Protein AF-X0TEB2-F1 (afdb_monomer_lite)

pLDDT: mean 87.81, std 12.46, range [48.09, 98.12]

InterPro domains:
  IPR016174 Di-haem cytochrome, transmembrane [SSF81342] (1-134)

Structure (mmCIF, N/CA/C/O backbone):
data_AF-X0TEB2-F1
#
_entry.id   AF-X0TEB2-F1
#
loop_
_atom_site.group_PDB
_atom_site.id
_atom_site.type_symbol
_atom_site.label_atom_id
_atom_site.label_alt_id
_atom_site.label_comp_id
_atom_site.label_asym_id
_atom_site.label_entity_id
_atom_site.label_seq_id
_atom_site.pdbx_PDB_ins_code
_atom_site.Cartn_x
_atom_site.Cartn_y
_atom_site.Cartn_z
_atom_site.occupancy
_atom_site.B_iso_or_equiv
_atom_site.auth_seq_id
_atom_site.auth_comp_id
_atom_site.auth_asym_id
_atom_site.auth_atom_id
_atom_site.pdbx_PDB_model_num
ATOM 1 N N . MET A 1 1 ? -4.907 -9.223 -9.871 1.00 81.00 1 MET A N 1
ATOM 2 C CA . MET A 1 1 ? -4.379 -7.962 -9.300 1.00 81.00 1 MET A CA 1
ATOM 3 C C . MET A 1 1 ? -5.294 -6.777 -9.539 1.00 81.00 1 MET A C 1
ATOM 5 O O . MET A 1 1 ? -5.705 -6.187 -8.555 1.00 81.00 1 MET A O 1
ATOM 9 N N . ALA A 1 2 ? -5.659 -6.456 -10.788 1.00 86.06 2 ALA A N 1
ATOM 10 C CA . ALA A 1 2 ? -6.502 -5.292 -11.097 1.00 86.06 2 ALA A CA 1
ATOM 11 C C . ALA A 1 2 ? -7.823 -5.263 -10.305 1.00 86.06 2 ALA A C 1
ATOM 13 O O . ALA A 1 2 ? -8.138 -4.252 -9.699 1.00 86.06 2 ALA A O 1
ATOM 14 N N . VAL A 1 3 ? -8.535 -6.394 -10.218 1.00 88.88 3 VAL A N 1
ATOM 15 C CA . VAL A 1 3 ? -9.780 -6.503 -9.431 1.00 88.88 3 VAL A CA 1
ATOM 16 C C . VAL A 1 3 ? -9.552 -6.200 -7.947 1.00 88.88 3 VAL A C 1
ATOM 18 O O . VAL A 1 3 ? -10.279 -5.402 -7.370 1.00 88.88 3 VAL A O 1
ATOM 21 N N . ALA A 1 4 ? -8.521 -6.792 -7.334 1.00 89.38 4 ALA A N 1
ATOM 22 C CA . ALA A 1 4 ? -8.188 -6.533 -5.932 1.00 89.38 4 ALA A CA 1
ATOM 23 C C . ALA A 1 4 ? -7.792 -5.067 -5.714 1.00 89.38 4 ALA A C 1
ATOM 25 O O . ALA A 1 4 ? -8.223 -4.453 -4.748 1.00 89.38 4 ALA A O 1
ATOM 26 N N . PHE A 1 5 ? -7.025 -4.485 -6.635 1.00 90.00 5 PHE A N 1
ATOM 27 C CA . PHE A 1 5 ? -6.640 -3.080 -6.582 1.00 90.00 5 PHE A CA 1
ATOM 28 C C . PHE A 1 5 ? -7.846 -2.136 -6.706 1.00 90.00 5 PHE A C 1
ATOM 30 O O . PHE A 1 5 ? -7.986 -1.229 -5.893 1.00 90.00 5 PHE A O 1
ATOM 37 N N . LEU A 1 6 ? -8.757 -2.382 -7.652 1.00 91.94 6 LEU A N 1
ATOM 38 C CA . LEU A 1 6 ? -9.998 -1.612 -7.787 1.00 91.94 6 LEU A CA 1
ATOM 39 C C . LEU A 1 6 ? -10.880 -1.749 -6.542 1.00 91.94 6 LEU A C 1
ATOM 41 O O . LEU A 1 6 ? -11.351 -0.744 -6.022 1.00 91.94 6 LEU A O 1
ATOM 45 N N . ALA A 1 7 ? -11.034 -2.962 -6.005 1.00 93.81 7 ALA A N 1
ATOM 46 C CA . ALA A 1 7 ? -11.769 -3.182 -4.762 1.00 93.81 7 ALA A CA 1
ATOM 47 C C . ALA A 1 7 ? -11.152 -2.404 -3.585 1.00 93.81 7 ALA A C 1
ATOM 49 O O . ALA A 1 7 ? -11.880 -1.789 -2.805 1.00 93.81 7 ALA A O 1
ATOM 50 N N . MET A 1 8 ? -9.819 -2.378 -3.477 1.00 94.81 8 MET A N 1
ATOM 51 C CA . MET A 1 8 ? -9.096 -1.591 -2.472 1.00 94.81 8 MET A CA 1
ATOM 52 C C . MET A 1 8 ? -9.306 -0.091 -2.647 1.00 94.81 8 MET A C 1
ATOM 54 O O . MET A 1 8 ? -9.529 0.607 -1.659 1.00 94.81 8 MET A O 1
ATOM 58 N 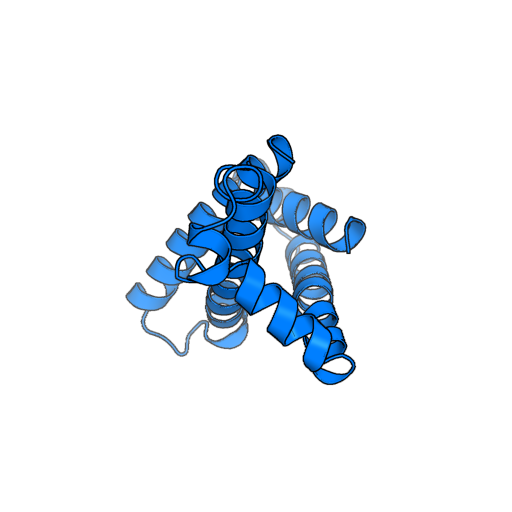N . LEU A 1 9 ? -9.288 0.396 -3.888 1.00 94.25 9 LEU A N 1
ATOM 59 C CA . LEU A 1 9 ? -9.546 1.797 -4.191 1.00 94.25 9 LEU A CA 1
ATOM 60 C C . LEU A 1 9 ? -10.961 2.215 -3.792 1.00 94.25 9 LEU A C 1
ATOM 62 O O . LEU A 1 9 ? -11.138 3.190 -3.064 1.00 94.25 9 LEU A O 1
ATOM 66 N N . THR A 1 10 ? -11.965 1.452 -4.220 1.00 94.12 10 THR A N 1
ATOM 67 C CA . THR A 1 10 ? -13.369 1.749 -3.924 1.00 94.12 10 THR A CA 1
ATOM 68 C C . THR A 1 10 ? -13.646 1.690 -2.426 1.00 94.12 10 THR A C 1
ATOM 70 O O . THR A 1 10 ? -14.233 2.613 -1.867 1.00 94.12 10 THR A O 1
ATOM 73 N N . THR A 1 11 ? -13.196 0.634 -1.746 1.00 95.38 11 THR A N 1
ATOM 74 C CA . THR A 1 11 ? -13.414 0.500 -0.298 1.00 95.38 11 THR A CA 1
ATOM 75 C C . THR A 1 11 ? -12.626 1.531 0.507 1.00 95.38 11 THR A C 1
ATOM 77 O O . THR A 1 11 ? -13.158 2.043 1.489 1.00 95.38 11 THR A O 1
ATOM 80 N N . GLY A 1 12 ? -11.410 1.890 0.083 1.00 93.06 12 GLY A N 1
ATOM 81 C CA . GLY A 1 12 ? -10.629 2.969 0.692 1.00 93.06 12 GLY A CA 1
ATOM 82 C C . GLY A 1 12 ? -11.344 4.317 0.593 1.00 93.06 12 GLY A C 1
ATOM 83 O O . GLY A 1 12 ? -11.485 5.007 1.599 1.00 93.06 12 GLY A O 1
ATOM 84 N N . LEU A 1 13 ? -11.902 4.638 -0.580 1.00 94.12 13 LEU A N 1
ATOM 85 C CA . LEU A 1 13 ? -12.673 5.867 -0.782 1.00 94.12 13 LEU A CA 1
ATOM 86 C C . LEU A 1 13 ? -13.925 5.912 0.108 1.00 94.12 13 LEU A C 1
ATOM 88 O O . LEU A 1 13 ? -14.189 6.924 0.749 1.00 94.12 13 LEU A O 1
ATOM 92 N N . ILE A 1 14 ? -14.664 4.801 0.203 1.00 93.38 14 ILE A N 1
ATOM 93 C CA . ILE A 1 14 ? -15.847 4.693 1.074 1.00 93.38 14 ILE A CA 1
ATOM 94 C C . ILE A 1 14 ? -15.473 4.889 2.549 1.00 93.38 14 ILE A C 1
ATOM 96 O O . ILE A 1 14 ? -16.212 5.538 3.285 1.00 93.38 14 ILE A O 1
ATOM 100 N N . ILE A 1 15 ? -14.345 4.327 2.995 1.00 92.38 15 ILE A N 1
ATOM 101 C CA . ILE A 1 15 ? -13.881 4.450 4.385 1.00 92.38 15 ILE A CA 1
ATOM 102 C C . ILE A 1 15 ? -13.423 5.880 4.695 1.00 92.38 15 ILE A C 1
ATOM 104 O O . ILE A 1 15 ? -13.676 6.362 5.799 1.00 92.38 15 ILE A O 1
ATOM 108 N N . TYR A 1 16 ? -12.765 6.541 3.742 1.00 92.19 16 TYR A N 1
ATOM 109 C CA . TYR A 1 16 ? -12.255 7.901 3.900 1.00 92.19 16 TYR A CA 1
ATOM 110 C C . TYR A 1 16 ? -13.372 8.956 3.890 1.00 92.19 16 TYR A C 1
ATOM 112 O O . TYR A 1 16 ? -13.332 9.908 4.667 1.00 92.19 16 TYR A O 1
ATOM 120 N N . THR A 1 17 ? -14.377 8.811 3.021 1.00 91.75 17 THR A N 1
ATOM 121 C CA . THR A 1 17 ? -15.394 9.845 2.791 1.00 91.75 17 THR A CA 1
ATOM 122 C C . THR A 1 17 ? -16.555 9.761 3.798 1.00 91.75 17 THR A C 1
ATOM 124 O O . THR A 1 17 ? -17.345 8.814 3.746 1.00 91.75 17 THR A O 1
ATOM 127 N N . PRO A 1 18 ? -16.779 10.791 4.644 1.00 87.88 18 PRO A N 1
ATOM 128 C CA . PRO A 1 18 ? -17.838 10.767 5.661 1.00 87.88 18 PRO A CA 1
ATOM 129 C C . PRO A 1 18 ? -19.261 10.618 5.101 1.00 87.88 18 PRO A C 1
ATOM 131 O O . PRO A 1 18 ? -20.124 10.036 5.758 1.00 87.88 18 PRO A O 1
ATOM 134 N N . ALA A 1 19 ? -19.511 11.096 3.875 1.00 90.50 19 ALA A N 1
ATOM 135 C CA . ALA A 1 19 ? -20.807 10.963 3.203 1.00 90.50 19 ALA A CA 1
ATOM 136 C C . ALA A 1 19 ? -21.221 9.496 2.977 1.00 90.50 19 ALA A C 1
ATOM 138 O O . ALA A 1 19 ? -22.409 9.196 2.904 1.00 90.50 19 ALA A O 1
ATOM 139 N N . PHE A 1 20 ? -20.258 8.569 2.930 1.00 87.94 20 PHE A N 1
ATOM 140 C CA . PHE A 1 20 ? -20.512 7.132 2.817 1.00 87.94 20 PHE A CA 1
ATOM 141 C C . PHE A 1 20 ? -20.425 6.405 4.164 1.00 87.94 20 PHE A C 1
ATOM 143 O O . PHE A 1 20 ? -20.325 5.178 4.201 1.00 87.94 20 PHE A O 1
ATOM 150 N N . SER A 1 21 ? -20.497 7.133 5.284 1.00 81.62 21 SER A N 1
ATOM 151 C CA . SER A 1 21 ? -20.396 6.568 6.636 1.00 81.62 21 SER A CA 1
ATOM 152 C C . SER A 1 21 ? -21.388 5.434 6.895 1.00 81.62 21 SER A C 1
ATOM 154 O O . SER A 1 21 ? -21.010 4.470 7.549 1.00 81.62 21 SER A O 1
ATOM 156 N N . ALA A 1 22 ? -22.595 5.475 6.320 1.00 84.25 22 ALA A N 1
ATOM 157 C CA . ALA A 1 22 ? -23.564 4.379 6.392 1.00 84.25 22 ALA A CA 1
ATOM 158 C C . ALA A 1 22 ? -23.044 3.081 5.744 1.00 84.25 22 ALA A C 1
ATOM 160 O O . ALA A 1 22 ? -23.182 2.010 6.324 1.00 84.25 22 ALA A O 1
ATOM 161 N N . LEU A 1 23 ? -22.379 3.175 4.587 1.00 80.19 23 LEU A N 1
ATOM 162 C CA . LEU A 1 23 ? -21.760 2.038 3.891 1.00 80.19 23 LEU A CA 1
ATOM 163 C C . LEU A 1 23 ? -20.458 1.582 4.570 1.00 80.19 23 LEU A C 1
ATOM 165 O O . LEU A 1 23 ? -20.079 0.412 4.499 1.00 80.19 23 LEU A O 1
ATOM 169 N N . ALA A 1 24 ? -19.751 2.497 5.233 1.00 79.06 24 ALA A N 1
ATOM 170 C CA . ALA A 1 24 ? -18.587 2.170 6.054 1.00 79.06 24 ALA A CA 1
ATOM 171 C C . ALA A 1 24 ? -18.986 1.546 7.410 1.00 79.06 24 ALA A C 1
ATOM 173 O O . ALA A 1 24 ? -18.226 0.757 7.990 1.00 79.06 24 ALA A O 1
ATOM 174 N N . SER A 1 25 ? -20.173 1.892 7.918 1.00 70.31 25 SER A N 1
ATOM 175 C CA . SER A 1 25 ? -20.780 1.343 9.127 1.00 70.31 25 SER A CA 1
ATOM 176 C C . SER A 1 25 ? -21.362 -0.040 8.834 1.00 70.31 25 SER A C 1
ATOM 178 O O . SER A 1 25 ? -21.945 -0.270 7.785 1.00 70.31 25 SER A O 1
ATOM 180 N N . GLY A 1 26 ? -21.143 -1.006 9.724 1.00 68.75 26 GLY A N 1
ATOM 181 C CA . GLY A 1 26 ? -21.567 -2.397 9.500 1.00 68.75 26 GLY A CA 1
ATOM 182 C C . GLY A 1 26 ? -20.445 -3.360 9.102 1.00 68.75 26 GLY A C 1
ATOM 183 O O . GLY A 1 26 ? -20.698 -4.532 8.856 1.00 68.75 26 GLY A O 1
A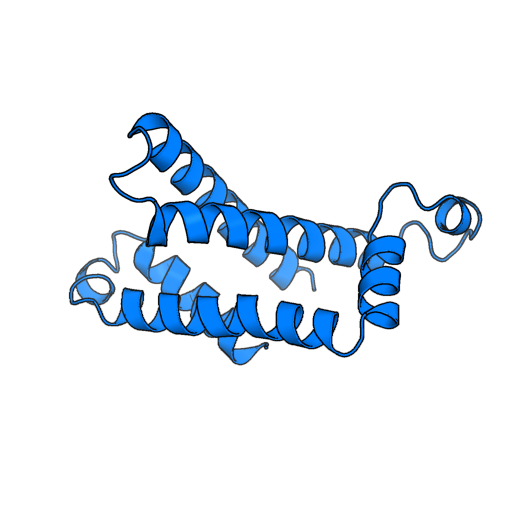TOM 184 N N . GLY A 1 27 ? -19.186 -2.908 9.078 1.00 78.88 27 GLY A N 1
ATOM 185 C CA . GLY A 1 27 ? -18.007 -3.786 9.052 1.00 78.88 27 GLY A CA 1
ATOM 186 C C . GLY A 1 27 ? -17.688 -4.447 7.706 1.00 78.88 27 GLY A C 1
ATOM 187 O O . GLY A 1 27 ? -16.512 -4.699 7.448 1.00 78.88 27 GLY A O 1
ATOM 188 N N . TRP A 1 28 ? -18.670 -4.644 6.822 1.00 88.62 28 TRP A N 1
ATOM 189 C CA . TRP A 1 28 ? -18.497 -5.280 5.511 1.00 88.62 28 TRP A CA 1
ATOM 190 C C . TRP A 1 28 ? -17.480 -4.566 4.621 1.00 88.62 28 TRP A C 1
ATOM 192 O O . TRP A 1 28 ? -16.551 -5.207 4.138 1.00 88.62 28 TRP A O 1
ATOM 202 N N . THR A 1 29 ? -17.565 -3.24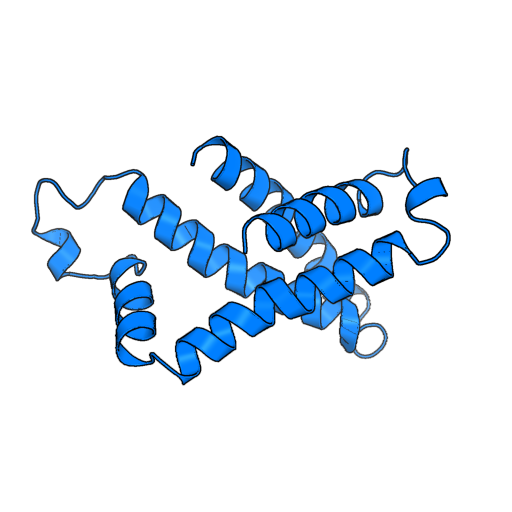1 4.475 1.00 92.31 29 THR A N 1
ATOM 203 C CA . THR A 1 29 ? -16.586 -2.470 3.685 1.00 92.31 29 THR A CA 1
ATOM 204 C C . THR A 1 29 ? -15.165 -2.645 4.222 1.00 92.31 29 THR A C 1
ATOM 206 O O . THR A 1 29 ? -14.228 -2.858 3.455 1.00 92.31 29 THR A O 1
ATOM 209 N N . ARG A 1 30 ? -14.993 -2.642 5.551 1.00 91.44 30 ARG A N 1
ATOM 210 C CA . ARG A 1 30 ? -13.686 -2.875 6.189 1.00 91.44 30 ARG A CA 1
ATOM 211 C C . ARG A 1 30 ? -13.210 -4.316 6.017 1.00 91.44 30 ARG A C 1
ATOM 213 O O . ARG A 1 30 ? -12.013 -4.534 5.858 1.00 91.44 30 ARG A O 1
ATOM 220 N N . LEU A 1 31 ? -14.114 -5.294 6.046 1.00 93.12 31 LEU A N 1
ATOM 221 C CA . LEU A 1 31 ? -13.794 -6.699 5.796 1.00 93.12 31 LEU A CA 1
ATOM 222 C C . LEU A 1 31 ? -13.316 -6.899 4.355 1.00 93.12 31 LEU A C 1
ATOM 224 O O . LEU A 1 31 ? -12.251 -7.474 4.146 1.00 93.12 31 LEU A O 1
ATOM 228 N N . VAL A 1 32 ? -14.052 -6.365 3.377 1.00 94.69 32 VAL A N 1
ATOM 229 C CA . VAL A 1 32 ? -13.674 -6.422 1.959 1.00 94.69 32 VAL A CA 1
ATOM 230 C C . VAL A 1 32 ? -12.332 -5.727 1.732 1.00 94.69 32 VAL A C 1
ATOM 232 O O . VAL A 1 32 ? -11.467 -6.295 1.070 1.00 94.69 32 VAL A O 1
ATOM 235 N N . HIS A 1 33 ? -12.107 -4.559 2.343 1.00 96.00 33 HIS A N 1
ATOM 236 C CA . HIS A 1 33 ? -10.820 -3.864 2.278 1.00 96.00 33 HIS A CA 1
ATOM 237 C C . HIS A 1 33 ? -9.675 -4.717 2.849 1.00 96.00 33 HIS A C 1
ATOM 239 O O . HIS A 1 33 ? -8.610 -4.829 2.257 1.00 96.00 33 HIS A O 1
ATOM 245 N N . ARG A 1 34 ? -9.880 -5.403 3.976 1.00 95.19 34 ARG A N 1
ATOM 246 C CA . ARG A 1 34 ? -8.859 -6.296 4.553 1.00 95.19 34 ARG A CA 1
ATOM 247 C C . ARG A 1 34 ? -8.556 -7.496 3.659 1.00 95.19 34 ARG A C 1
ATOM 249 O O . ARG A 1 34 ? -7.388 -7.816 3.454 1.00 95.19 34 ARG A O 1
ATOM 256 N N . ILE A 1 35 ? -9.582 -8.139 3.102 1.00 95.69 35 ILE A N 1
ATOM 257 C CA . ILE A 1 35 ? -9.409 -9.259 2.162 1.00 95.69 35 ILE A CA 1
ATOM 258 C C . ILE A 1 35 ? -8.651 -8.781 0.918 1.00 95.69 35 ILE A C 1
ATOM 260 O O . ILE A 1 35 ? -7.678 -9.413 0.500 1.00 95.69 35 ILE A O 1
ATOM 264 N N . GLY A 1 36 ? -9.046 -7.630 0.369 1.00 96.00 36 GLY A N 1
ATOM 265 C CA . GLY A 1 36 ? -8.350 -6.984 -0.737 1.00 96.00 36 GLY A CA 1
ATOM 266 C C . GLY A 1 36 ? -6.886 -6.696 -0.404 1.00 96.00 36 GLY A C 1
ATOM 267 O O . GLY A 1 36 ? -6.020 -7.003 -1.220 1.00 96.00 36 GLY A O 1
ATOM 268 N N . ALA A 1 37 ? -6.592 -6.206 0.804 1.00 96.19 37 ALA A N 1
ATOM 269 C CA . ALA A 1 37 ? -5.234 -5.922 1.259 1.00 96.19 37 ALA A CA 1
ATOM 270 C C . ALA A 1 37 ? -4.386 -7.196 1.330 1.00 96.19 37 ALA A C 1
ATOM 272 O O . ALA A 1 37 ? -3.260 -7.202 0.838 1.00 96.19 37 ALA A O 1
ATOM 273 N N . VAL A 1 38 ? -4.927 -8.294 1.870 1.00 96.44 38 VAL A N 1
ATOM 274 C CA . VAL A 1 38 ? -4.225 -9.588 1.923 1.00 96.44 38 VAL A CA 1
ATOM 275 C C . VAL A 1 38 ? -3.901 -10.092 0.520 1.00 96.44 38 VAL A C 1
ATOM 277 O O . VAL A 1 38 ? -2.779 -10.529 0.281 1.00 96.44 38 VAL A O 1
ATOM 280 N N . ILE A 1 39 ? -4.833 -9.999 -0.430 1.00 95.81 39 ILE A N 1
ATOM 281 C CA . ILE A 1 39 ? -4.588 -10.424 -1.817 1.00 95.81 39 ILE A CA 1
ATOM 282 C C . ILE A 1 39 ? -3.558 -9.507 -2.486 1.00 95.81 39 ILE A C 1
ATOM 284 O O . ILE A 1 39 ? -2.615 -9.992 -3.121 1.00 95.81 39 ILE A O 1
ATOM 288 N N . LEU A 1 40 ? -3.731 -8.190 -2.343 1.00 93.94 40 LEU A N 1
ATOM 289 C CA . LEU A 1 40 ? -2.899 -7.176 -2.984 1.00 93.94 40 LEU A CA 1
ATOM 290 C C . LEU A 1 40 ? -1.461 -7.210 -2.458 1.00 93.94 40 LEU A C 1
ATOM 292 O O . LEU A 1 40 ? -0.543 -7.050 -3.254 1.00 93.94 40 LEU A O 1
ATOM 296 N N . ILE A 1 41 ? -1.267 -7.461 -1.159 1.00 95.00 41 ILE A N 1
ATOM 297 C CA . ILE A 1 41 ? 0.051 -7.552 -0.515 1.00 95.00 41 ILE A CA 1
ATOM 298 C C . ILE A 1 41 ? 0.644 -8.964 -0.633 1.00 95.00 41 ILE A C 1
ATOM 300 O O . ILE A 1 41 ? 1.835 -9.146 -0.883 1.00 95.00 41 ILE A O 1
ATOM 304 N N . GLY A 1 42 ? -0.177 -9.993 -0.451 1.00 94.62 42 GLY A N 1
ATOM 305 C CA . GLY A 1 42 ? 0.273 -11.381 -0.439 1.00 94.62 42 GLY A CA 1
ATOM 306 C C . GLY A 1 42 ? 0.752 -11.845 -1.809 1.00 94.62 42 GLY A C 1
ATOM 307 O O . GLY A 1 42 ? 1.798 -12.482 -1.916 1.00 94.62 42 GLY A O 1
ATOM 308 N N . THR A 1 43 ? 0.044 -11.483 -2.879 1.00 94.19 43 THR A N 1
ATOM 309 C CA . THR A 1 43 ? 0.358 -12.002 -4.217 1.00 94.19 43 THR A CA 1
ATOM 310 C C . THR A 1 43 ? 1.735 -11.542 -4.739 1.00 94.19 43 THR A C 1
ATOM 312 O O . THR A 1 43 ? 2.484 -12.399 -5.212 1.00 94.19 43 THR A O 1
ATOM 315 N N . PRO A 1 44 ? 2.162 -10.260 -4.635 1.00 92.25 44 PRO A N 1
ATOM 316 C CA . PRO A 1 44 ? 3.509 -9.849 -5.037 1.00 92.25 44 PRO A CA 1
ATOM 317 C C . PRO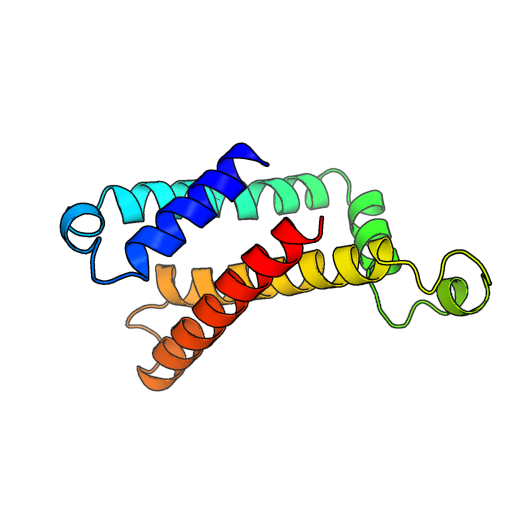 A 1 44 ? 4.596 -10.452 -4.146 1.00 92.25 44 PRO A C 1
ATOM 319 O O . PRO A 1 44 ? 5.677 -10.756 -4.645 1.00 92.25 44 PRO A O 1
ATOM 322 N N . ILE A 1 45 ? 4.318 -10.661 -2.853 1.00 94.25 45 ILE A N 1
ATOM 323 C CA . ILE A 1 45 ? 5.249 -11.332 -1.933 1.00 94.25 45 ILE A CA 1
ATOM 324 C C . ILE A 1 45 ? 5.460 -12.782 -2.371 1.00 94.25 45 ILE A C 1
ATOM 326 O O . ILE A 1 45 ? 6.600 -13.193 -2.576 1.00 94.25 45 ILE A O 1
ATOM 330 N N . VAL A 1 46 ? 4.383 -13.541 -2.588 1.00 95.75 46 VAL A N 1
ATOM 331 C CA . VAL A 1 46 ? 4.458 -14.927 -3.076 1.00 95.75 46 VAL A CA 1
ATOM 332 C C . VAL A 1 46 ? 5.183 -14.983 -4.421 1.00 95.75 46 VAL A C 1
ATOM 334 O O . VAL A 1 46 ? 6.104 -15.781 -4.591 1.00 95.75 46 VAL A O 1
ATOM 337 N N . TYR A 1 47 ? 4.851 -14.082 -5.350 1.00 93.88 47 TYR A N 1
ATOM 338 C CA . TYR A 1 47 ? 5.550 -13.987 -6.630 1.00 93.88 47 TYR A CA 1
ATOM 339 C C . TYR A 1 47 ? 7.049 -13.713 -6.454 1.00 93.88 47 TYR A C 1
ATOM 341 O O . TYR A 1 47 ? 7.868 -14.354 -7.112 1.00 93.88 47 TYR A O 1
ATOM 349 N N . ALA A 1 48 ? 7.429 -12.804 -5.555 1.00 93.75 48 ALA A N 1
ATOM 350 C CA . ALA A 1 48 ? 8.827 -12.500 -5.274 1.00 93.75 48 ALA A CA 1
ATOM 351 C C . ALA A 1 48 ? 9.571 -13.671 -4.619 1.00 93.75 48 ALA A C 1
ATOM 353 O O . ALA A 1 48 ? 10.772 -13.822 -4.848 1.00 93.75 48 ALA A O 1
ATOM 354 N N . LEU A 1 49 ? 8.883 -14.513 -3.842 1.00 95.94 49 LEU A N 1
ATOM 355 C CA . LEU A 1 49 ? 9.461 -15.717 -3.245 1.00 95.94 49 LEU A CA 1
ATOM 356 C C . LEU A 1 49 ? 9.725 -16.813 -4.282 1.00 95.94 49 LEU A C 1
ATOM 358 O O . LEU A 1 49 ? 10.780 -17.445 -4.203 1.00 95.94 49 LEU A O 1
ATOM 362 N N . ILE A 1 50 ? 8.814 -16.994 -5.245 1.00 97.75 50 ILE A N 1
ATOM 363 C CA . ILE A 1 50 ? 8.937 -17.967 -6.343 1.00 97.75 50 ILE A CA 1
ATOM 364 C C . ILE A 1 50 ? 9.961 -17.478 -7.380 1.00 97.75 50 ILE A C 1
ATOM 366 O O . ILE A 1 50 ? 10.903 -18.186 -7.722 1.00 97.75 50 ILE A O 1
ATOM 370 N N . ASN A 1 51 ? 9.827 -16.231 -7.837 1.00 96.50 51 ASN A N 1
ATOM 371 C CA . ASN A 1 51 ? 10.611 -15.641 -8.926 1.00 96.50 51 ASN A CA 1
ATOM 372 C C . ASN A 1 51 ? 11.563 -14.550 -8.419 1.00 96.50 51 ASN A C 1
ATOM 374 O O . ASN A 1 51 ? 11.534 -13.395 -8.863 1.00 96.50 51 ASN A O 1
ATOM 378 N N . ARG A 1 52 ? 12.450 -14.921 -7.488 1.00 93.81 52 ARG A N 1
ATOM 379 C CA . ARG A 1 52 ? 13.374 -13.987 -6.812 1.00 93.81 52 ARG A CA 1
ATOM 380 C C . ARG A 1 52 ? 14.237 -13.179 -7.774 1.00 93.81 52 ARG A C 1
ATOM 382 O O . ARG A 1 52 ? 14.487 -12.001 -7.524 1.00 93.81 52 ARG A O 1
ATOM 389 N N . HIS A 1 53 ? 14.704 -13.799 -8.859 1.00 94.06 53 HIS A N 1
ATOM 390 C CA . HIS A 1 53 ? 15.519 -13.119 -9.866 1.00 94.06 53 HIS A CA 1
ATOM 391 C C . HIS A 1 53 ? 14.742 -11.966 -10.514 1.00 94.06 53 HIS A C 1
ATOM 393 O O . HIS A 1 53 ? 15.180 -10.817 -10.462 1.00 94.06 53 HIS A O 1
ATOM 399 N N . THR A 1 54 ? 13.551 -12.257 -11.037 1.00 91.00 54 THR A N 1
ATOM 400 C CA . THR A 1 54 ? 12.681 -11.282 -11.704 1.00 91.00 54 THR A CA 1
ATOM 401 C C . THR A 1 54 ? 12.237 -10.174 -10.755 1.00 91.00 54 THR A C 1
ATOM 403 O O . THR A 1 54 ? 12.265 -9.002 -11.123 1.00 91.00 54 THR A O 1
ATOM 406 N N . ALA A 1 55 ? 11.899 -10.508 -9.507 1.00 90.88 55 ALA A N 1
ATOM 407 C CA . ALA A 1 55 ? 11.545 -9.508 -8.500 1.00 90.88 55 ALA A CA 1
ATOM 408 C C . ALA A 1 55 ? 12.719 -8.568 -8.173 1.00 90.88 55 ALA A C 1
ATOM 410 O O . ALA A 1 55 ? 12.554 -7.349 -8.125 1.00 90.88 55 ALA A O 1
ATOM 411 N N . ARG A 1 56 ? 13.938 -9.103 -8.016 1.00 88.94 56 ARG A N 1
ATOM 412 C CA . ARG A 1 56 ? 15.143 -8.277 -7.825 1.00 88.94 56 ARG A CA 1
ATOM 413 C C . ARG A 1 56 ? 15.434 -7.410 -9.045 1.00 88.94 56 ARG A C 1
ATOM 415 O O . ARG A 1 56 ? 15.840 -6.261 -8.885 1.00 88.94 56 ARG A O 1
ATOM 422 N N . GLN A 1 57 ? 15.241 -7.944 -10.248 1.00 89.25 57 GLN A N 1
ATOM 423 C CA . GLN A 1 57 ? 15.408 -7.188 -11.483 1.00 89.25 57 GLN A CA 1
ATOM 424 C C . GLN A 1 57 ? 14.400 -6.032 -11.565 1.00 89.25 57 GLN A C 1
ATOM 426 O O . GLN A 1 57 ? 14.809 -4.902 -11.821 1.00 89.25 57 GLN A O 1
ATOM 431 N N . TRP A 1 58 ? 13.127 -6.271 -11.232 1.00 88.25 58 TRP A N 1
ATOM 432 C CA . TRP A 1 58 ? 12.102 -5.226 -11.145 1.00 88.25 58 TRP A CA 1
ATOM 433 C C . TRP A 1 58 ? 12.524 -4.082 -10.218 1.00 88.25 58 TRP A C 1
ATOM 435 O O . TRP A 1 58 ? 12.456 -2.918 -10.610 1.00 88.25 58 TRP A O 1
ATOM 445 N N . LEU A 1 59 ? 13.008 -4.404 -9.013 1.00 87.12 59 LEU A N 1
ATOM 446 C CA . LEU A 1 59 ? 13.467 -3.401 -8.046 1.00 87.12 59 LEU A CA 1
ATOM 447 C C . LEU A 1 59 ? 14.691 -2.625 -8.553 1.00 87.12 59 LEU A C 1
ATOM 449 O O . LEU A 1 59 ? 14.753 -1.407 -8.396 1.00 87.12 59 LEU A O 1
ATOM 453 N N . LYS A 1 60 ? 15.646 -3.297 -9.208 1.00 84.12 60 LYS A N 1
ATOM 454 C CA . LYS A 1 60 ? 16.815 -2.642 -9.824 1.00 84.12 60 LYS A CA 1
ATOM 455 C C . LYS A 1 60 ? 16.429 -1.704 -10.970 1.00 84.12 60 LYS A C 1
ATOM 457 O O . LYS A 1 60 ? 17.078 -0.679 -11.162 1.00 84.12 60 LYS A O 1
ATOM 462 N N . GLU A 1 61 ? 15.409 -2.057 -11.743 1.00 82.12 61 GLU A N 1
ATOM 463 C CA . GLU A 1 61 ? 14.879 -1.220 -12.825 1.00 82.12 61 GLU A CA 1
ATOM 464 C C . GLU A 1 61 ? 14.057 -0.039 -12.292 1.00 82.12 61 GLU A C 1
ATOM 466 O O . GLU A 1 61 ? 14.088 1.043 -12.876 1.00 82.12 61 GLU A O 1
ATOM 471 N N . ALA A 1 62 ? 13.353 -0.228 -11.174 1.00 82.88 62 ALA A N 1
ATOM 472 C CA . ALA A 1 62 ? 12.622 0.831 -10.487 1.00 82.88 62 ALA A CA 1
ATOM 473 C C . ALA A 1 62 ? 13.561 1.825 -9.775 1.00 82.88 62 ALA A C 1
ATOM 475 O O . ALA A 1 62 ? 13.222 2.997 -9.644 1.00 82.88 62 ALA A O 1
ATOM 476 N N . ALA A 1 63 ? 14.740 1.388 -9.319 1.00 79.94 63 ALA A N 1
ATOM 477 C CA . ALA A 1 63 ? 15.651 2.206 -8.521 1.00 79.94 63 ALA A CA 1
ATOM 478 C C . ALA A 1 63 ? 16.143 3.480 -9.244 1.00 79.94 63 ALA A C 1
ATOM 480 O O . ALA A 1 63 ? 16.571 3.464 -10.404 1.00 79.94 63 ALA A O 1
ATOM 481 N N . ILE A 1 64 ? 16.161 4.598 -8.510 1.00 67.44 64 ILE A N 1
ATOM 482 C CA . ILE A 1 64 ? 16.618 5.903 -9.019 1.00 67.44 64 ILE A CA 1
ATOM 483 C C . ILE A 1 64 ? 18.122 5.875 -9.363 1.00 67.44 64 ILE A C 1
ATOM 485 O O . ILE A 1 64 ? 18.527 6.452 -10.368 1.00 67.44 64 ILE A O 1
ATOM 489 N N . TRP A 1 65 ? 18.940 5.126 -8.614 1.00 62.34 65 TRP A N 1
ATOM 490 C CA . TRP A 1 65 ? 20.409 5.100 -8.751 1.00 62.34 65 TRP A CA 1
ATOM 491 C C . TRP A 1 65 ? 20.987 4.056 -9.721 1.00 62.34 65 TRP A C 1
ATOM 493 O O . TRP A 1 65 ? 22.171 3.718 -9.648 1.00 62.34 65 TRP A O 1
ATOM 503 N N . ASN A 1 66 ? 20.200 3.519 -10.654 1.00 63.81 66 ASN A N 1
ATOM 504 C CA . ASN A 1 66 ? 20.738 2.556 -11.613 1.00 63.81 66 ASN A CA 1
ATOM 505 C C . ASN A 1 66 ? 21.635 3.253 -12.660 1.00 63.81 66 ASN A C 1
ATOM 507 O O . ASN A 1 66 ? 21.144 3.790 -13.648 1.00 63.81 66 ASN A O 1
ATOM 511 N N . LYS A 1 67 ? 22.963 3.211 -12.455 1.00 59.19 67 LYS A N 1
ATOM 512 C CA . LYS A 1 67 ? 23.985 3.829 -13.329 1.00 59.19 67 LYS A CA 1
ATOM 513 C C . LYS A 1 67 ? 23.925 3.353 -14.787 1.00 59.19 67 LYS A C 1
ATOM 515 O O . LYS A 1 67 ? 24.225 4.126 -15.689 1.00 59.19 67 LYS A O 1
ATOM 520 N N . LYS A 1 68 ? 23.506 2.108 -15.050 1.00 57.91 68 LYS A N 1
ATOM 521 C CA . LYS A 1 68 ? 23.321 1.599 -16.428 1.00 57.91 68 LYS A CA 1
ATOM 522 C C . LYS A 1 68 ? 22.119 2.253 -17.103 1.00 57.91 68 LYS A C 1
ATOM 524 O O . LYS A 1 68 ? 22.159 2.586 -18.281 1.00 57.91 68 LYS A O 1
ATOM 529 N N . ALA A 1 69 ? 21.094 2.529 -16.308 1.00 53.69 69 ALA A N 1
ATOM 530 C CA . ALA A 1 69 ? 20.000 3.404 -16.666 1.00 53.69 69 ALA A CA 1
ATOM 531 C C . ALA A 1 69 ? 20.341 4.875 -16.392 1.00 53.69 69 ALA A C 1
ATOM 533 O O . ALA A 1 69 ? 19.418 5.603 -16.085 1.00 53.69 69 ALA A O 1
ATOM 534 N N . ALA A 1 70 ? 21.604 5.324 -16.490 1.00 53.50 70 ALA A N 1
ATOM 535 C CA . ALA A 1 70 ? 21.991 6.739 -16.662 1.00 53.50 70 ALA A CA 1
ATOM 536 C C . ALA A 1 70 ? 22.611 7.034 -18.048 1.00 53.50 70 ALA A C 1
ATOM 538 O O . ALA A 1 70 ? 22.653 8.182 -18.470 1.00 53.50 70 ALA A O 1
ATOM 539 N N . VAL A 1 71 ? 23.023 5.987 -18.777 1.00 54.59 71 VAL A N 1
ATOM 540 C CA . VAL A 1 71 ? 23.816 6.084 -20.017 1.00 54.59 71 VAL A CA 1
ATOM 541 C C . VAL A 1 71 ? 22.982 5.839 -21.288 1.00 54.59 71 VAL A C 1
ATOM 543 O O . VAL A 1 71 ? 23.441 6.131 -22.383 1.00 54.59 71 VAL A O 1
ATOM 546 N N . ALA A 1 72 ? 21.746 5.336 -21.184 1.00 54.28 72 ALA A N 1
ATOM 547 C CA . ALA A 1 72 ? 20.892 5.056 -22.346 1.00 54.28 72 ALA A CA 1
ATOM 548 C C . ALA A 1 72 ? 20.032 6.284 -22.740 1.00 54.28 72 ALA A C 1
ATOM 550 O O . ALA A 1 72 ? 19.020 6.538 -22.082 1.00 54.28 72 ALA A O 1
ATOM 551 N N . PRO A 1 73 ? 20.345 7.019 -23.826 1.00 50.00 73 PRO A N 1
ATOM 552 C CA . PRO A 1 73 ? 19.714 8.308 -24.149 1.00 50.00 73 PRO A CA 1
ATOM 553 C C . PRO A 1 73 ? 18.197 8.246 -24.418 1.00 50.00 73 PRO A C 1
ATOM 555 O O . PRO A 1 73 ? 17.538 9.278 -24.396 1.00 50.00 73 PRO A O 1
ATOM 558 N N . TYR A 1 74 ? 17.615 7.052 -24.601 1.00 50.22 74 TYR A N 1
ATOM 559 C CA . TYR A 1 74 ? 16.192 6.867 -24.929 1.00 50.22 74 TYR A CA 1
ATOM 560 C C . TYR A 1 74 ? 15.346 6.186 -23.830 1.00 50.22 74 TYR A C 1
ATOM 562 O O . TYR A 1 74 ? 14.119 6.239 -23.860 1.00 50.22 74 TYR A O 1
ATOM 570 N N . VAL A 1 75 ? 15.966 5.553 -22.826 1.00 51.59 75 VAL A N 1
ATOM 571 C CA . VAL A 1 75 ? 15.255 4.698 -21.837 1.00 51.59 75 VAL A CA 1
ATOM 572 C C . VAL A 1 75 ? 15.036 5.421 -20.498 1.00 51.59 75 VAL A C 1
ATOM 574 O O . VAL A 1 75 ? 14.297 4.971 -19.623 1.00 51.59 75 VAL A O 1
ATOM 577 N N . LEU A 1 76 ? 15.657 6.587 -20.339 1.00 48.09 76 LEU A N 1
ATOM 578 C CA . LEU A 1 76 ? 15.979 7.153 -19.035 1.00 48.09 76 LEU A CA 1
ATOM 579 C C . LEU A 1 76 ? 14.996 8.171 -18.471 1.00 48.09 76 LEU A C 1
ATOM 581 O O . LEU A 1 76 ? 14.895 8.291 -17.250 1.00 48.09 76 LEU A O 1
ATOM 585 N N . ASN A 1 77 ? 14.265 8.862 -19.345 1.00 58.31 77 ASN A N 1
ATOM 586 C CA . ASN A 1 77 ? 13.303 9.901 -18.981 1.00 58.31 77 ASN A CA 1
ATOM 587 C C . ASN A 1 77 ? 11.853 9.503 -19.299 1.00 58.31 77 ASN A C 1
ATOM 589 O O . ASN A 1 77 ? 10.985 10.352 -19.475 1.00 58.31 77 ASN A O 1
ATOM 593 N N . THR A 1 78 ? 11.571 8.205 -19.415 1.00 72.38 78 THR A N 1
ATOM 594 C CA . THR A 1 78 ? 10.218 7.753 -19.734 1.00 72.38 78 THR A CA 1
ATOM 595 C C . THR A 1 78 ? 9.355 7.728 -18.480 1.00 72.38 78 THR A C 1
ATOM 597 O O . THR A 1 78 ? 9.764 7.258 -17.412 1.00 72.38 78 THR A O 1
ATOM 600 N N . TRP A 1 79 ? 8.118 8.199 -18.634 1.00 78.25 79 TRP A N 1
ATOM 601 C CA . TRP A 1 79 ? 7.048 8.056 -17.649 1.00 78.25 79 TRP A CA 1
ATOM 602 C C . TRP A 1 79 ? 6.991 6.633 -17.068 1.00 78.25 79 TRP A C 1
ATOM 604 O O . TRP A 1 79 ? 6.904 6.474 -15.857 1.00 78.25 79 TRP A O 1
ATOM 614 N N . LYS A 1 80 ? 7.211 5.602 -17.901 1.00 80.81 80 LYS A N 1
ATOM 615 C CA . LYS A 1 80 ? 7.273 4.183 -17.507 1.00 80.81 80 LYS A CA 1
ATOM 616 C C . LYS A 1 80 ? 8.210 3.897 -16.327 1.00 80.81 80 LYS A C 1
ATOM 618 O O . LYS A 1 80 ? 7.827 3.155 -15.426 1.00 80.81 80 LYS A O 1
ATOM 623 N N . ARG A 1 81 ? 9.418 4.473 -16.288 1.00 79.81 81 ARG A N 1
ATOM 624 C CA . ARG A 1 81 ? 10.363 4.249 -15.176 1.00 79.81 81 ARG A CA 1
ATOM 625 C C . ARG A 1 81 ? 9.917 4.966 -13.903 1.00 79.81 81 ARG A C 1
ATOM 627 O O . ARG A 1 81 ? 9.941 4.361 -12.833 1.00 79.81 81 ARG A O 1
ATOM 634 N N . ARG A 1 82 ? 9.486 6.228 -14.017 1.00 84.00 82 ARG A N 1
ATOM 635 C CA . ARG A 1 82 ? 8.963 7.008 -12.877 1.00 84.00 82 ARG A CA 1
ATOM 636 C C . ARG A 1 82 ? 7.740 6.321 -12.280 1.00 84.00 82 ARG A C 1
ATOM 638 O O . ARG A 1 82 ? 7.684 6.105 -11.079 1.00 84.00 82 ARG A O 1
ATOM 645 N N . HIS A 1 83 ? 6.826 5.885 -13.133 1.00 87.62 83 HIS A N 1
ATOM 646 C CA . HIS A 1 83 ? 5.642 5.127 -12.770 1.00 87.62 83 HIS A CA 1
ATOM 647 C C . HIS A 1 83 ? 5.999 3.812 -12.052 1.00 87.62 83 HIS A C 1
ATOM 649 O O . HIS A 1 83 ? 5.481 3.536 -10.974 1.00 87.62 83 HIS A O 1
ATOM 655 N N . LYS A 1 84 ? 6.966 3.042 -12.577 1.00 88.56 84 LYS A N 1
ATOM 656 C CA . LYS A 1 84 ? 7.470 1.812 -11.936 1.00 88.56 84 LYS A CA 1
ATOM 657 C C . LYS A 1 84 ? 8.043 2.066 -10.538 1.00 88.56 84 LYS A C 1
ATOM 659 O O . LYS A 1 84 ? 7.787 1.290 -9.615 1.00 88.56 84 LYS A O 1
ATOM 664 N N . PHE A 1 85 ? 8.804 3.149 -10.379 1.00 89.06 85 PHE A N 1
ATOM 665 C CA . PHE A 1 85 ? 9.326 3.587 -9.086 1.00 89.06 85 PHE A CA 1
ATOM 666 C C . PHE A 1 85 ? 8.201 3.973 -8.118 1.00 89.06 85 PHE A C 1
ATOM 668 O O . PHE A 1 85 ? 8.154 3.441 -7.009 1.00 89.06 85 PHE A O 1
ATOM 675 N N . LEU A 1 86 ? 7.272 4.830 -8.556 1.00 91.56 86 LEU A N 1
ATOM 676 C CA . LEU A 1 86 ? 6.143 5.306 -7.753 1.00 91.56 86 LEU A CA 1
ATOM 677 C C . LEU A 1 86 ? 5.264 4.151 -7.270 1.00 91.56 86 LEU A C 1
ATOM 679 O O . LEU A 1 86 ? 4.950 4.096 -6.086 1.00 91.56 86 LEU A O 1
ATOM 683 N N . ILE A 1 87 ? 4.937 3.191 -8.142 1.00 91.62 87 ILE A N 1
ATOM 684 C CA . ILE A 1 87 ? 4.189 1.991 -7.745 1.00 91.62 87 ILE A CA 1
ATOM 685 C C . ILE A 1 87 ? 4.972 1.173 -6.721 1.00 91.62 87 ILE A C 1
ATOM 687 O O . ILE A 1 87 ? 4.396 0.737 -5.731 1.00 91.62 87 ILE A O 1
ATOM 691 N N . SER A 1 88 ? 6.272 0.957 -6.934 1.00 92.19 88 SER A N 1
ATOM 692 C CA . SER A 1 88 ? 7.069 0.100 -6.046 1.00 92.19 88 SER A CA 1
ATOM 693 C C . SER A 1 88 ? 7.199 0.703 -4.644 1.00 92.19 88 SER A C 1
ATOM 695 O O . SER A 1 88 ? 7.002 0.004 -3.653 1.00 92.19 88 SER A O 1
ATOM 697 N N . VAL A 1 89 ? 7.491 2.003 -4.551 1.00 93.25 89 VAL A N 1
ATOM 698 C CA . VAL A 1 89 ? 7.588 2.712 -3.266 1.00 93.25 89 VAL A CA 1
ATOM 699 C C . VAL A 1 89 ? 6.212 2.871 -2.625 1.00 93.25 89 VAL A C 1
ATOM 701 O O . VAL A 1 89 ? 6.050 2.549 -1.450 1.00 93.25 89 VAL A O 1
ATOM 704 N N . GLY A 1 90 ? 5.212 3.306 -3.395 1.00 94.69 90 GLY A N 1
ATOM 705 C CA . GLY A 1 90 ? 3.843 3.484 -2.916 1.00 94.69 90 GLY A CA 1
ATOM 706 C C . GLY A 1 90 ? 3.251 2.190 -2.366 1.00 94.69 90 GLY A C 1
ATOM 707 O O . GLY A 1 90 ? 2.676 2.201 -1.283 1.00 94.69 90 GLY A O 1
ATOM 708 N N . TYR A 1 91 ? 3.475 1.062 -3.046 1.00 94.06 91 TYR A N 1
ATOM 709 C CA . TYR A 1 91 ? 3.069 -0.263 -2.577 1.00 94.06 91 TYR A CA 1
ATOM 710 C C . TYR A 1 91 ? 3.670 -0.605 -1.208 1.00 94.06 91 TYR A C 1
ATOM 712 O O . TYR A 1 91 ? 2.943 -1.014 -0.304 1.00 94.06 91 TYR A O 1
ATOM 720 N N . VAL A 1 92 ? 4.982 -0.411 -1.034 1.00 95.31 92 VAL A N 1
ATOM 721 C CA . VAL A 1 92 ? 5.662 -0.706 0.237 1.00 95.31 92 VAL A CA 1
ATOM 722 C C . VAL A 1 92 ? 5.124 0.183 1.356 1.00 95.31 92 VAL A C 1
ATOM 724 O O . VAL A 1 92 ? 4.802 -0.315 2.433 1.00 95.31 92 VAL A O 1
ATOM 727 N N . LEU A 1 93 ? 4.983 1.485 1.107 1.00 97.19 93 LEU A N 1
ATOM 728 C CA . LEU A 1 93 ? 4.512 2.421 2.125 1.00 97.19 93 LEU A CA 1
ATOM 729 C C . LEU A 1 93 ? 3.033 2.199 2.488 1.00 97.19 93 LEU A C 1
ATOM 731 O O . LEU A 1 93 ? 2.694 2.238 3.672 1.00 97.19 93 LEU A O 1
ATOM 735 N N . LEU A 1 94 ? 2.163 1.905 1.511 1.00 96.62 94 LEU A N 1
ATOM 736 C CA . LEU A 1 94 ? 0.762 1.536 1.760 1.00 96.62 94 LEU A CA 1
ATOM 737 C C . LEU A 1 94 ? 0.661 0.244 2.574 1.00 96.62 94 LEU A C 1
ATOM 739 O O . LEU A 1 94 ? -0.140 0.173 3.504 1.00 96.62 94 LEU A O 1
ATOM 743 N N . ALA A 1 95 ? 1.491 -0.757 2.269 1.00 96.69 95 ALA A N 1
ATOM 744 C CA . ALA A 1 95 ? 1.524 -2.004 3.024 1.00 96.69 95 ALA A CA 1
ATOM 745 C C . ALA A 1 95 ? 1.968 -1.775 4.477 1.00 96.69 95 ALA A C 1
ATOM 747 O O . ALA A 1 95 ? 1.299 -2.243 5.394 1.00 96.69 95 ALA A O 1
ATOM 748 N N . ILE A 1 96 ? 3.051 -1.022 4.702 1.00 97.50 96 ILE A N 1
ATOM 749 C CA . ILE A 1 96 ? 3.557 -0.726 6.053 1.00 97.50 96 ILE A CA 1
ATOM 750 C C . ILE A 1 96 ? 2.506 0.029 6.869 1.00 97.50 96 ILE A C 1
ATOM 752 O O . ILE A 1 96 ? 2.151 -0.396 7.968 1.00 97.50 96 ILE A O 1
ATOM 756 N N . THR A 1 97 ? 1.978 1.126 6.327 1.00 98.00 97 THR A N 1
ATOM 757 C CA . THR A 1 97 ? 0.970 1.930 7.030 1.00 98.00 97 THR A CA 1
ATOM 758 C C . THR A 1 97 ? -0.332 1.159 7.257 1.00 98.00 97 THR A C 1
ATOM 760 O O . THR A 1 97 ? -0.909 1.250 8.339 1.00 98.00 97 THR A O 1
ATOM 763 N N . GLY A 1 98 ? -0.758 0.325 6.304 1.00 96.69 98 GLY A N 1
ATOM 764 C CA . GLY A 1 98 ? -1.915 -0.558 6.464 1.00 96.69 98 GLY A CA 1
ATOM 765 C C . GLY A 1 98 ? -1.712 -1.628 7.544 1.00 96.69 98 GLY A C 1
ATOM 766 O O . GLY A 1 98 ? -2.618 -1.880 8.338 1.00 96.69 98 GLY A O 1
ATOM 767 N N . ILE A 1 99 ? -0.514 -2.218 7.641 1.00 96.44 99 ILE A N 1
ATOM 768 C CA . ILE A 1 99 ? -0.161 -3.178 8.703 1.00 96.44 99 ILE A CA 1
ATOM 769 C C . ILE A 1 99 ? -0.213 -2.506 10.078 1.00 96.44 99 ILE A C 1
ATOM 771 O O . ILE A 1 99 ? -0.790 -3.077 11.005 1.00 96.44 99 ILE A O 1
ATOM 775 N N . ILE A 1 100 ? 0.327 -1.288 10.209 1.00 96.94 100 ILE A N 1
ATOM 776 C CA . ILE A 1 100 ? 0.252 -0.513 11.457 1.00 96.94 100 ILE A CA 1
ATOM 777 C C . ILE A 1 100 ? -1.213 -0.278 11.842 1.00 96.94 100 ILE A C 1
ATOM 779 O O . ILE A 1 100 ? -1.609 -0.540 12.979 1.00 96.94 100 ILE A O 1
ATOM 783 N N . GLN A 1 101 ? -2.034 0.173 10.893 1.00 96.00 101 GLN A N 1
ATOM 784 C CA . GLN A 1 101 ? -3.439 0.485 11.151 1.00 96.00 101 GLN A CA 1
ATOM 785 C C . GLN A 1 101 ? -4.288 -0.743 11.493 1.00 96.00 101 GLN A C 1
ATOM 787 O O . GLN A 1 101 ? -5.244 -0.634 12.267 1.00 96.00 101 GLN A O 1
ATOM 792 N N . TRP A 1 102 ? -3.968 -1.899 10.911 1.00 95.25 102 TRP A N 1
ATOM 793 C CA . TRP A 1 102 ? -4.723 -3.126 11.129 1.00 95.25 102 TRP A CA 1
ATOM 794 C C . TRP A 1 102 ? -4.268 -3.861 12.393 1.00 95.25 102 TRP A C 1
ATOM 796 O O . TRP A 1 102 ? -5.097 -4.133 13.260 1.00 95.25 102 TRP A O 1
ATOM 806 N N . PHE A 1 103 ? -2.978 -4.170 12.519 1.00 96.06 103 PHE A N 1
ATOM 807 C CA . PHE A 1 103 ? -2.475 -5.066 13.565 1.00 96.06 103 PHE A CA 1
ATOM 808 C C . PHE A 1 103 ? -1.936 -4.340 14.794 1.00 96.06 103 PHE A C 1
ATOM 810 O O . PHE A 1 103 ? -1.983 -4.896 15.885 1.00 96.06 103 PHE A O 1
ATOM 817 N N . LEU A 1 104 ? -1.433 -3.113 14.640 1.00 94.06 104 LEU A N 1
ATOM 818 C CA . LEU A 1 104 ? -0.771 -2.388 15.732 1.00 94.06 104 LEU A CA 1
ATOM 819 C C . LEU A 1 104 ? -1.665 -1.333 16.392 1.00 94.06 104 LEU A C 1
ATOM 821 O O . LEU A 1 104 ? -1.214 -0.575 17.255 1.00 94.06 104 LEU A O 1
ATOM 825 N N . LYS A 1 105 ? -2.947 -1.280 16.019 1.00 90.25 105 LYS A N 1
ATOM 826 C CA . LYS A 1 105 ? -3.923 -0.390 16.648 1.00 90.25 105 LYS A CA 1
ATOM 827 C C . LYS A 1 105 ? -4.032 -0.704 18.144 1.00 90.25 105 LYS A C 1
ATOM 829 O O . LYS A 1 105 ? -4.360 -1.821 18.521 1.00 90.25 105 LYS A O 1
ATOM 834 N N . GLY A 1 106 ? -3.787 0.300 18.987 1.00 92.94 106 GLY A N 1
ATOM 835 C CA . GLY A 1 106 ? -3.790 0.158 20.449 1.00 92.94 106 GLY A CA 1
ATOM 836 C C . GLY A 1 106 ? -2.469 -0.341 21.046 1.00 92.94 106 GLY A C 1
ATOM 837 O O . GLY A 1 106 ? -2.326 -0.316 22.262 1.00 92.94 106 GLY A O 1
ATOM 838 N N . MET A 1 107 ? -1.501 -0.746 20.215 1.00 95.94 107 MET A N 1
ATOM 839 C CA . MET A 1 107 ? -0.143 -1.106 20.648 1.00 95.94 107 MET A CA 1
ATOM 840 C C . MET A 1 107 ? 0.854 0.041 20.445 1.00 95.94 107 MET A C 1
ATOM 842 O O . MET A 1 107 ? 1.801 0.181 21.212 1.00 95.94 107 MET A O 1
ATOM 846 N N . VAL A 1 108 ? 0.656 0.862 19.408 1.00 95.25 108 VAL A N 1
ATOM 847 C CA . VAL A 1 108 ? 1.455 2.075 19.166 1.00 95.25 108 VAL A CA 1
ATOM 848 C C . VAL A 1 108 ? 0.816 3.300 19.820 1.00 95.25 108 VAL A C 1
ATOM 850 O O . VAL A 1 108 ? -0.387 3.324 20.081 1.00 95.25 108 VAL A O 1
ATOM 853 N N . SER A 1 109 ? 1.613 4.349 20.041 1.00 97.06 109 SER A N 1
ATOM 854 C CA . SER A 1 109 ? 1.098 5.626 20.542 1.00 97.06 109 SER A CA 1
ATOM 855 C C . SER A 1 109 ? 0.062 6.228 19.583 1.00 97.06 109 SER A C 1
ATOM 857 O O . SER A 1 109 ? 0.161 6.078 18.362 1.00 97.06 109 SER A O 1
ATOM 859 N N . SER A 1 110 ? -0.914 6.966 20.122 1.00 96.38 110 SER A N 1
ATOM 860 C CA . SER A 1 110 ? -1.961 7.619 19.318 1.00 96.38 110 SER A CA 1
ATOM 861 C C . SER A 1 110 ? -1.382 8.548 18.248 1.00 96.38 110 SER A C 1
ATOM 863 O O . SER A 1 110 ? -1.899 8.611 17.138 1.00 96.38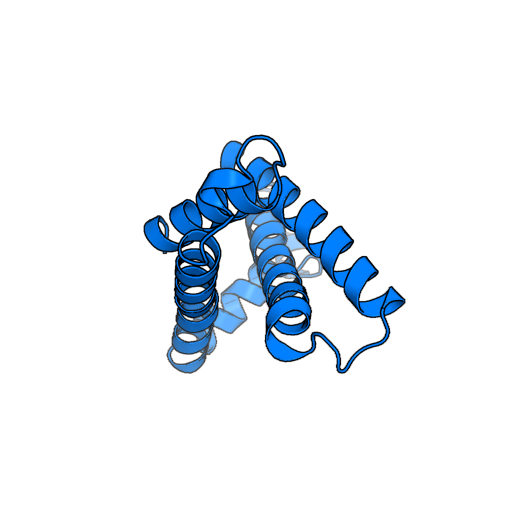 110 SER A O 1
ATOM 865 N N . SER A 1 111 ? -0.268 9.223 18.555 1.00 96.19 111 SER A N 1
ATOM 866 C CA . SER A 1 111 ? 0.446 10.066 17.592 1.00 96.19 111 SER A CA 1
ATOM 867 C C . SER A 1 111 ? 0.996 9.245 16.420 1.00 96.19 111 SER A C 1
ATOM 869 O O . SER A 1 111 ? 0.715 9.559 15.265 1.00 96.19 111 SER A O 1
ATOM 871 N N . ALA A 1 112 ? 1.692 8.136 16.695 1.00 94.88 112 ALA A N 1
ATOM 872 C CA . ALA A 1 112 ? 2.227 7.265 15.647 1.00 94.88 112 ALA A CA 1
ATOM 873 C C . ALA A 1 112 ? 1.116 6.641 14.785 1.00 94.88 112 ALA A C 1
ATOM 875 O O . ALA A 1 112 ? 1.245 6.572 13.561 1.00 94.88 112 ALA A O 1
ATOM 876 N N . PHE A 1 113 ? 0.001 6.238 15.403 1.00 97.00 113 PHE A N 1
ATOM 877 C CA . PHE A 1 113 ? -1.166 5.732 14.679 1.00 97.00 113 PHE A CA 1
ATOM 878 C C . PHE A 1 113 ? -1.765 6.793 13.743 1.00 97.00 113 PHE A C 1
ATOM 880 O O . PHE A 1 113 ? -2.020 6.505 12.574 1.00 97.00 113 PHE A O 1
ATOM 887 N N . ASN A 1 114 ? -1.928 8.031 14.220 1.00 96.31 114 ASN A N 1
ATOM 888 C CA . ASN A 1 114 ? -2.472 9.134 13.423 1.00 96.31 114 ASN A CA 1
ATOM 889 C C . ASN A 1 114 ? -1.544 9.539 12.272 1.00 96.31 114 ASN A C 1
ATOM 891 O O . ASN A 1 114 ? -2.019 9.799 11.169 1.00 96.31 114 ASN A O 1
ATOM 895 N N . VAL A 1 115 ? -0.226 9.533 12.488 1.00 97.62 115 VAL A N 1
ATOM 896 C CA . VAL A 1 115 ? 0.751 9.743 11.407 1.00 97.62 115 VAL A CA 1
ATOM 897 C C . VAL A 1 115 ? 0.635 8.636 10.358 1.00 97.62 115 VAL A C 1
ATOM 899 O O . VAL A 1 115 ? 0.620 8.921 9.163 1.00 97.62 115 VAL A O 1
ATOM 902 N N . SER A 1 116 ? 0.488 7.378 10.783 1.00 97.75 116 SER A N 1
ATOM 903 C CA . SER A 1 116 ? 0.274 6.259 9.861 1.00 97.75 116 SER A CA 1
ATOM 904 C C . SER A 1 116 ? -1.033 6.387 9.075 1.00 97.75 116 SER A C 1
ATOM 906 O O . SER A 1 116 ? -1.058 6.019 7.904 1.00 97.75 116 SER A O 1
ATOM 908 N N . LEU A 1 117 ? -2.114 6.883 9.687 1.00 96.31 117 LEU A N 1
ATOM 909 C CA . LEU A 1 117 ? -3.370 7.202 8.992 1.00 96.31 117 LEU A CA 1
ATOM 910 C C . LEU A 1 117 ? -3.159 8.270 7.926 1.00 96.31 117 LEU A C 1
ATOM 912 O O . LEU A 1 117 ? -3.407 8.023 6.751 1.00 96.31 117 LEU A O 1
ATOM 916 N N . PHE A 1 118 ? -2.603 9.409 8.327 1.00 97.62 118 PHE A N 1
ATOM 917 C CA . PHE A 1 118 ? -2.364 10.533 7.433 1.00 97.62 118 PHE A CA 1
ATOM 918 C C . PHE A 1 118 ? -1.487 10.155 6.230 1.00 97.62 118 PHE A C 1
ATOM 920 O O . PHE A 1 118 ? -1.816 10.475 5.088 1.00 97.62 118 PHE A O 1
ATOM 927 N N . ILE A 1 119 ? -0.393 9.424 6.468 1.00 98.12 119 ILE A N 1
ATOM 928 C CA . ILE A 1 119 ? 0.490 8.953 5.395 1.00 98.12 119 ILE A CA 1
ATOM 929 C C . ILE A 1 119 ? -0.245 7.968 4.476 1.00 98.12 119 ILE A C 1
ATOM 931 O O . ILE A 1 119 ? -0.103 8.064 3.259 1.00 98.12 119 ILE A O 1
ATOM 935 N N . HIS A 1 120 ? -1.033 7.040 5.022 1.00 98.00 120 HIS A N 1
ATOM 936 C CA . HIS A 1 120 ? -1.795 6.087 4.211 1.00 98.00 120 HIS A CA 1
ATOM 937 C C . HIS A 1 120 ? -2.796 6.788 3.292 1.00 98.00 120 HIS A C 1
ATOM 939 O O . HIS A 1 120 ? -2.860 6.454 2.111 1.00 98.00 120 HIS A O 1
ATOM 945 N N . ASP A 1 121 ? -3.506 7.796 3.800 1.00 97.25 121 ASP A N 1
ATOM 946 C CA . ASP A 1 121 ? -4.480 8.565 3.024 1.00 97.25 121 ASP A CA 1
ATOM 947 C C . ASP A 1 121 ? -3.798 9.352 1.893 1.00 97.25 121 ASP A C 1
ATOM 949 O O . ASP A 1 121 ? -4.241 9.310 0.743 1.00 97.25 121 ASP A O 1
ATOM 953 N N . ILE A 1 122 ? -2.657 10.000 2.166 1.00 97.56 122 ILE A N 1
ATOM 954 C CA . ILE A 1 122 ? -1.862 10.678 1.124 1.00 97.56 122 ILE A CA 1
ATOM 955 C C . ILE A 1 122 ? -1.414 9.689 0.045 1.00 97.56 122 ILE A C 1
ATOM 957 O O . ILE A 1 122 ? -1.491 9.984 -1.153 1.00 97.56 122 ILE A O 1
ATOM 961 N N . LEU A 1 123 ? -0.930 8.515 0.451 1.00 97.56 123 LEU A N 1
ATOM 962 C CA . LEU A 1 123 ? -0.469 7.490 -0.481 1.00 97.56 123 LEU A CA 1
ATOM 963 C C . LEU A 1 123 ? -1.621 6.903 -1.294 1.00 97.56 123 LEU A C 1
ATOM 965 O O . LEU A 1 123 ? -1.433 6.618 -2.475 1.00 97.56 123 LEU A O 1
ATOM 969 N N . PHE A 1 124 ? -2.802 6.761 -0.695 1.00 96.44 124 PHE A N 1
ATOM 970 C CA . PHE A 1 124 ? -4.017 6.331 -1.375 1.00 96.44 124 PHE A CA 1
ATOM 971 C C . PHE A 1 124 ? -4.373 7.293 -2.514 1.00 96.44 124 PHE A C 1
ATOM 973 O O . PHE A 1 124 ? -4.490 6.863 -3.663 1.00 96.44 124 PHE A O 1
ATOM 980 N N . PHE A 1 125 ? -4.447 8.599 -2.242 1.00 95.75 125 PHE A N 1
ATOM 981 C CA . PHE A 1 125 ? -4.729 9.587 -3.290 1.00 95.75 125 PHE A CA 1
ATOM 982 C C . PHE A 1 125 ? -3.602 9.679 -4.322 1.00 95.75 125 PHE A C 1
ATOM 984 O O . PHE A 1 125 ? -3.862 9.797 -5.520 1.00 95.75 125 PHE A O 1
ATOM 991 N N . SER A 1 126 ? -2.349 9.537 -3.889 1.00 95.12 126 SER A N 1
ATOM 992 C CA . SER A 1 126 ? -1.207 9.446 -4.804 1.00 95.12 126 SER A CA 1
ATOM 993 C C . SER A 1 126 ? -1.324 8.233 -5.735 1.00 95.12 126 SER A C 1
ATOM 995 O O . SER A 1 126 ? -1.039 8.348 -6.925 1.00 95.12 126 SER A O 1
ATOM 997 N N . ALA A 1 127 ? -1.783 7.082 -5.236 1.00 92.88 127 ALA A N 1
ATOM 998 C CA . ALA A 1 127 ? -2.010 5.885 -6.043 1.00 92.88 127 ALA A CA 1
ATOM 999 C C . ALA A 1 127 ? -3.152 6.074 -7.054 1.00 92.88 127 ALA A C 1
ATOM 1001 O O . ALA A 1 127 ? -3.034 5.594 -8.181 1.00 92.88 127 ALA A O 1
ATOM 1002 N N . VAL A 1 128 ? -4.211 6.813 -6.695 1.00 92.69 128 VAL A N 1
ATOM 1003 C CA . VAL A 1 128 ? -5.270 7.215 -7.641 1.00 92.69 128 VAL A CA 1
ATOM 1004 C C . VAL A 1 128 ? -4.686 8.062 -8.769 1.00 92.69 128 VAL A C 1
ATOM 1006 O O . VAL A 1 128 ? -4.924 7.761 -9.935 1.00 92.69 128 VAL A O 1
ATOM 1009 N N . LEU A 1 129 ? -3.874 9.075 -8.453 1.00 93.00 129 LEU A N 1
ATOM 1010 C CA . LEU A 1 129 ? -3.218 9.891 -9.479 1.00 93.00 129 LEU A CA 1
ATOM 1011 C C . LEU A 1 129 ? -2.325 9.028 -10.378 1.00 93.00 129 LEU A C 1
ATOM 1013 O O . LEU A 1 129 ? -2.456 9.063 -11.596 1.00 93.00 129 LEU A O 1
ATOM 1017 N N . VAL A 1 130 ? -1.461 8.197 -9.794 1.00 90.94 130 VAL A N 1
ATOM 1018 C CA . VAL A 1 130 ? -0.569 7.307 -10.554 1.00 90.94 130 VAL A CA 1
ATOM 1019 C C . VAL A 1 130 ? -1.350 6.357 -11.469 1.00 90.94 130 VAL A C 1
ATOM 1021 O O . VAL A 1 130 ? -0.884 6.102 -12.577 1.00 90.94 130 VAL A O 1
ATOM 1024 N N . LEU A 1 131 ? -2.522 5.871 -11.043 1.00 88.44 131 LEU A N 1
ATOM 1025 C CA . LEU A 1 131 ? -3.425 5.067 -11.872 1.00 88.44 131 LEU A CA 1
ATOM 1026 C C . LEU A 1 131 ? -4.019 5.868 -13.035 1.00 88.44 131 LEU A C 1
ATOM 1028 O O . LEU A 1 131 ? -4.055 5.360 -14.148 1.00 88.44 131 LEU A O 1
ATOM 1032 N N . LEU A 1 132 ? -4.497 7.091 -12.793 1.00 88.31 132 LEU A N 1
ATOM 1033 C CA . LEU A 1 132 ? -5.117 7.924 -13.833 1.00 88.31 132 LEU A CA 1
ATOM 1034 C C . LEU A 1 132 ? -4.129 8.327 -14.935 1.00 88.31 132 LEU A C 1
ATOM 1036 O O . LEU A 1 132 ? -4.535 8.570 -16.066 1.00 88.31 132 LEU A O 1
ATOM 1040 N N . TYR A 1 133 ? -2.840 8.386 -14.603 1.00 84.06 133 TYR A N 1
ATOM 1041 C CA . TYR A 1 133 ? -1.761 8.624 -15.558 1.00 84.06 133 TYR A CA 1
ATOM 1042 C C . TYR A 1 133 ? -1.136 7.326 -16.114 1.00 84.06 133 TYR A C 1
ATOM 1044 O O . TYR A 1 133 ? -0.111 7.407 -16.794 1.00 84.06 133 TYR A O 1
ATOM 1052 N N . HIS A 1 134 ? -1.667 6.139 -15.794 1.00 75.50 134 HIS A N 1
ATOM 1053 C CA . HIS A 1 134 ? -1.175 4.858 -16.325 1.00 75.50 134 HIS A CA 1
ATOM 1054 C C . HIS A 1 134 ? -1.549 4.674 -17.799 1.00 75.50 134 HIS A C 1
ATOM 1056 O O . HIS A 1 134 ? -0.627 4.325 -18.574 1.00 75.50 134 HIS A O 1
#

Radius of gyration: 16.92 Å; chains: 1; bounding box: 48×29×46 Å

Secondary structure (DSSP, 8-state):
-HHHHHHHHHHHHHHH-GGGHHHHTTSHHHHHHHHHHHHHHHHHHHHHHH-HHHHHHHHHHH-TT-GGGGS-TTTSS-HHHHHHHHHHHHHHHHHHHHHHHHHSTTTS-HHHHHHHHHHHHHHHHHHHHHHHT-

Organism: NCBI:txid412755

Sequence (134 aa):
MAVAFLAMLTTGLIIYTPAFSALASGGWTRLVHRIGAVILIGTPIVYALINRHTARQWLKEAAIWNKKAAVAPYVLNTWKRRHKFLISVGYVLLAITGIIQWFLKGMVSSSAFN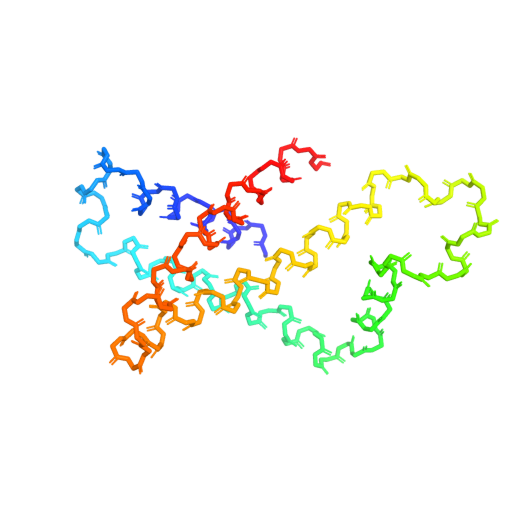VSLFIHDILFFSAVLVLLYH

Foldseek 3Di:
DVVLVVLLLVLVCLCPDVVNVVVVPPCPSVVSNVVSLCCLLVVVVVVCVVCVVVNVVLVLLLDPPNVVLVPDPPNNPDPVSPLSVLCVVLNVLLNVLVCCQPPVVVVDDPVVNVVSVVSNNVSSVVVVVSVVVD